Protein AF-A0A3D5QC71-F1 (afdb_monomer_lite)

pLDDT: mean 92.53, std 5.81, range [61.5, 97.75]

Radius of gyration: 16.37 Å; chains: 1; bounding box: 38×29×42 Å

InterPro domains:
  IPR005883 Type IV pilus inner membrane component PilM [PF11104] (16-121)

Sequence (122 aa):
FSLINAFEMGYGTDSDITSIINIGHSSMLILFVKNGLYEFSRETNFGVKDCIELIQQRLNVNEREATTLLRDEEAVEFNEELQGVFDEFGSQLAAEVKNTFDMFYTSSHQNVLKCYICGGGS

Foldseek 3Di:
DVVLVVCCVVPNFAQAWEWEWAAEQQKIKIWIDHRSDGDDIDIDRAHVVQLLVQQCVQVVDDSVVSVVCVPDPVSCVPPPSNVVSVVVSVVVVVVVVVVVQVVVCVVPVGHHPYYHYHYPRD

Secondary structure (DSSP, 8-state):
-HHHHHHHHHH---SSEEEEEEE-SS-EEEEEEETTEEEEEEEES-SHHHHHHHHHHHHT--HHHHHHHHT-HHHHHH-HHHHHHHHHHHHHHHHHHHHHHHHHHHHH---EEEEEEEETT-

Organism: Flexistipes sinusarabici (NCBI:txid2352)

Structure (mmCIF, N/CA/C/O backbone):
data_AF-A0A3D5QC71-F1
#
_entry.id   AF-A0A3D5QC71-F1
#
loop_
_atom_site.group_PDB
_atom_site.id
_atom_site.type_symbol
_atom_site.label_atom_id
_atom_site.label_alt_id
_atom_site.label_comp_id
_atom_site.label_asym_id
_atom_site.label_entity_id
_atom_site.label_seq_id
_atom_site.pdbx_PDB_ins_code
_atom_site.Cartn_x
_atom_site.Cartn_y
_atom_site.Cartn_z
_atom_site.occupancy
_atom_site.B_iso_or_equiv
_atom_site.auth_seq_id
_atom_site.auth_comp_id
_atom_site.auth_asym_id
_atom_site.auth_atom_id
_atom_site.pdbx_PDB_model_num
ATOM 1 N N . PHE A 1 1 ? 16.305 -10.031 -2.335 1.00 61.50 1 PHE A N 1
ATOM 2 C CA . PHE A 1 1 ? 16.177 -11.105 -3.343 1.00 61.50 1 PHE A CA 1
ATOM 3 C C . PHE A 1 1 ? 15.042 -12.083 -3.056 1.00 61.50 1 PHE A C 1
ATOM 5 O O . PHE A 1 1 ? 14.321 -12.380 -3.989 1.00 61.50 1 PHE A O 1
ATOM 12 N N . SER A 1 2 ? 14.791 -12.527 -1.815 1.00 81.75 2 SER A N 1
ATOM 13 C CA . SER A 1 2 ? 13.719 -13.509 -1.537 1.00 81.75 2 SER A CA 1
ATOM 14 C C . SER A 1 2 ? 12.329 -13.118 -2.068 1.00 81.75 2 SER A C 1
ATOM 16 O O . SER A 1 2 ? 11.641 -13.967 -2.620 1.00 81.75 2 SER A O 1
ATOM 18 N N . LEU A 1 3 ? 11.942 -11.837 -1.966 1.00 82.06 3 LEU A N 1
ATOM 19 C CA . LEU A 1 3 ? 10.668 -11.336 -2.505 1.00 82.06 3 LEU A CA 1
ATOM 20 C C . LEU A 1 3 ? 10.610 -11.378 -4.042 1.00 82.06 3 LEU A C 1
ATOM 22 O O . LEU A 1 3 ? 9.589 -11.758 -4.598 1.00 82.06 3 LEU A O 1
ATOM 26 N N . ILE A 1 4 ? 11.713 -11.037 -4.715 1.00 85.62 4 ILE A N 1
ATOM 27 C CA . ILE A 1 4 ? 11.822 -11.085 -6.183 1.00 85.62 4 ILE A CA 1
ATOM 28 C C . ILE A 1 4 ? 11.710 -12.530 -6.657 1.00 85.62 4 ILE A C 1
ATOM 30 O O . ILE A 1 4 ? 10.892 -12.823 -7.515 1.00 85.62 4 ILE A O 1
ATOM 34 N N . ASN A 1 5 ? 12.449 -13.447 -6.031 1.00 85.06 5 ASN A N 1
ATOM 35 C CA . ASN A 1 5 ? 12.415 -14.863 -6.391 1.00 85.06 5 ASN A CA 1
ATOM 36 C C . ASN A 1 5 ? 11.004 -15.450 -6.226 1.00 85.06 5 ASN A C 1
ATOM 38 O O . ASN A 1 5 ? 10.526 -16.176 -7.091 1.00 85.06 5 ASN A O 1
ATOM 42 N N . ALA A 1 6 ? 10.326 -15.133 -5.116 1.00 85.75 6 ALA A N 1
ATOM 43 C CA . ALA A 1 6 ? 8.952 -15.574 -4.888 1.00 85.75 6 ALA A CA 1
ATOM 44 C C . ALA A 1 6 ? 7.989 -14.997 -5.938 1.00 85.75 6 ALA A C 1
ATOM 46 O O . ALA A 1 6 ? 7.116 -15.710 -6.431 1.00 85.75 6 ALA A O 1
ATOM 47 N N . PHE A 1 7 ? 8.174 -13.727 -6.308 1.00 88.00 7 PHE A N 1
ATOM 48 C CA . PHE A 1 7 ? 7.401 -13.080 -7.361 1.00 88.00 7 PHE A CA 1
ATOM 49 C C . PHE A 1 7 ? 7.630 -13.739 -8.728 1.00 88.00 7 PHE A C 1
ATOM 51 O O . PHE A 1 7 ? 6.665 -14.111 -9.388 1.00 88.00 7 PHE A O 1
ATOM 58 N N . GLU A 1 8 ? 8.884 -13.965 -9.121 1.00 86.62 8 GLU A N 1
ATOM 59 C CA . GLU A 1 8 ? 9.240 -14.633 -10.377 1.00 86.62 8 GLU A CA 1
ATOM 60 C C . GLU A 1 8 ? 8.658 -16.042 -10.473 1.00 86.62 8 GLU A C 1
ATOM 62 O O . GLU A 1 8 ? 8.159 -16.436 -11.525 1.00 86.62 8 GLU A O 1
ATOM 67 N N . MET A 1 9 ? 8.679 -16.801 -9.375 1.00 86.88 9 MET A N 1
ATOM 68 C CA . MET A 1 9 ? 8.087 -18.138 -9.344 1.00 86.88 9 MET A CA 1
ATOM 69 C C . MET A 1 9 ? 6.567 -18.116 -9.552 1.00 86.88 9 MET A C 1
ATOM 71 O O . MET A 1 9 ? 6.030 -19.051 -10.141 1.00 86.88 9 MET A O 1
ATOM 75 N N . GLY A 1 10 ? 5.875 -17.086 -9.056 1.00 84.31 10 GLY A N 1
ATOM 76 C CA . GLY A 1 10 ? 4.417 -16.972 -9.150 1.00 84.31 10 GLY A CA 1
ATOM 77 C C . GLY A 1 10 ? 3.914 -16.327 -10.444 1.00 84.31 10 GLY A C 1
ATOM 78 O O . GLY A 1 10 ? 2.905 -16.765 -10.990 1.00 84.31 10 GLY A O 1
ATOM 79 N N . TYR A 1 11 ? 4.612 -15.300 -10.934 1.00 86.00 11 TYR A N 1
ATOM 80 C CA . TYR A 1 11 ? 4.144 -14.415 -12.011 1.00 86.00 11 TYR A CA 1
ATOM 81 C C . TYR A 1 11 ? 5.082 -14.362 -13.226 1.00 86.00 11 TYR A C 1
ATOM 83 O O . TYR A 1 11 ? 4.734 -13.758 -14.242 1.00 86.00 11 TYR A O 1
ATOM 91 N N . GLY A 1 12 ? 6.249 -15.008 -13.155 1.00 86.75 12 GLY A N 1
ATOM 92 C CA . GLY A 1 12 ? 7.285 -14.935 -14.182 1.00 86.75 12 GLY A CA 1
ATOM 93 C C . GLY A 1 12 ? 8.050 -13.609 -14.173 1.00 86.75 12 GLY A C 1
ATOM 94 O O . GLY A 1 12 ? 7.988 -12.825 -13.227 1.00 86.75 12 GLY A O 1
ATOM 95 N N . THR A 1 13 ? 8.800 -13.363 -15.246 1.00 86.94 13 THR A N 1
ATOM 96 C CA . THR A 1 13 ? 9.557 -12.121 -15.456 1.00 86.94 13 THR A CA 1
ATOM 97 C C . THR A 1 13 ? 8.872 -11.241 -16.490 1.00 86.94 13 THR A C 1
ATOM 99 O O . THR A 1 13 ? 8.399 -11.743 -17.510 1.00 86.94 13 THR A O 1
ATOM 102 N N . ASP A 1 14 ? 8.909 -9.929 -16.278 1.00 86.44 14 ASP A N 1
ATOM 103 C CA . ASP A 1 14 ? 8.448 -8.940 -17.251 1.00 86.44 14 ASP A CA 1
ATOM 104 C C . ASP A 1 14 ? 9.631 -8.163 -17.839 1.00 86.44 14 ASP A C 1
ATOM 106 O O . ASP A 1 14 ? 10.590 -7.862 -17.125 1.00 86.44 14 ASP A O 1
ATOM 110 N N . SER A 1 15 ? 9.565 -7.838 -19.130 1.00 90.06 15 SER A N 1
ATOM 111 C CA . SER A 1 15 ? 10.537 -6.955 -19.778 1.00 90.06 15 SER A CA 1
ATOM 112 C C . SER A 1 15 ? 10.366 -5.488 -19.400 1.00 90.06 15 SER A C 1
ATOM 114 O O . SER A 1 15 ? 11.327 -4.715 -19.490 1.00 90.06 15 SER A O 1
ATOM 116 N N . ASP A 1 16 ? 9.166 -5.117 -18.961 1.00 93.06 16 ASP A N 1
ATOM 117 C CA . ASP A 1 16 ? 8.832 -3.781 -18.487 1.00 93.06 16 ASP A CA 1
ATOM 118 C C . ASP A 1 16 ? 9.046 -3.636 -16.973 1.00 93.06 16 ASP A C 1
ATOM 120 O O . ASP A 1 16 ? 9.193 -4.617 -16.240 1.00 93.06 16 ASP A O 1
ATOM 124 N N . ILE A 1 17 ? 9.069 -2.389 -16.485 1.00 95.44 17 ILE A N 1
ATOM 125 C CA . ILE A 1 17 ? 9.190 -2.123 -15.047 1.00 95.44 17 ILE A CA 1
ATOM 126 C C . ILE A 1 17 ? 7.917 -2.568 -14.330 1.00 95.44 17 ILE A C 1
ATOM 128 O O . ILE A 1 17 ? 6.825 -2.040 -14.570 1.00 95.44 17 ILE A O 1
ATOM 132 N N . THR A 1 18 ? 8.095 -3.491 -13.390 1.00 95.50 18 THR A N 1
ATOM 133 C CA . THR A 1 18 ? 7.065 -3.944 -12.459 1.00 95.50 18 THR A CA 1
ATOM 134 C C . THR A 1 18 ? 7.396 -3.464 -11.053 1.00 95.50 18 THR A C 1
ATOM 136 O O . THR A 1 18 ? 8.525 -3.619 -10.589 1.00 95.50 18 THR A O 1
ATOM 139 N N . SER A 1 19 ? 6.410 -2.898 -10.361 1.00 96.56 19 SER A N 1
ATOM 140 C CA . SER A 1 19 ? 6.517 -2.555 -8.947 1.00 96.56 19 SER A CA 1
ATOM 141 C C . SER A 1 19 ? 5.860 -3.616 -8.063 1.00 96.56 19 SER A C 1
ATOM 143 O O . SER A 1 19 ? 4.787 -4.125 -8.386 1.00 96.56 19 SER A O 1
ATOM 145 N N . ILE A 1 20 ? 6.496 -3.938 -6.940 1.00 96.06 20 ILE A N 1
ATOM 146 C CA . ILE A 1 20 ? 5.962 -4.804 -5.888 1.00 96.06 20 ILE A CA 1
ATOM 147 C C . ILE A 1 20 ? 5.908 -3.972 -4.607 1.00 96.06 20 ILE A C 1
ATOM 149 O O . ILE A 1 20 ? 6.940 -3.495 -4.137 1.00 96.06 20 ILE A O 1
ATOM 153 N N . ILE A 1 21 ? 4.715 -3.800 -4.053 1.00 96.50 21 ILE A N 1
ATOM 154 C CA . ILE A 1 21 ? 4.438 -3.009 -2.856 1.00 96.50 21 ILE A CA 1
ATOM 155 C C . ILE A 1 21 ? 4.073 -3.976 -1.734 1.00 96.50 21 ILE A C 1
ATOM 157 O O . ILE A 1 21 ? 2.989 -4.551 -1.729 1.00 96.50 21 ILE A O 1
ATOM 161 N N . ASN A 1 22 ? 4.986 -4.170 -0.788 1.00 96.06 22 ASN A N 1
ATOM 162 C CA . ASN A 1 22 ? 4.743 -4.965 0.407 1.00 96.06 22 ASN A CA 1
ATOM 163 C C . ASN A 1 22 ? 4.335 -4.045 1.559 1.00 96.06 22 ASN A C 1
ATOM 165 O O . ASN A 1 22 ? 5.177 -3.311 2.077 1.00 96.06 22 ASN A O 1
ATOM 169 N N . ILE A 1 23 ? 3.067 -4.106 1.959 1.00 96.25 23 ILE A N 1
ATOM 170 C CA . ILE A 1 23 ? 2.508 -3.349 3.078 1.00 96.25 23 ILE A CA 1
ATOM 171 C C . ILE A 1 23 ? 2.596 -4.219 4.336 1.00 96.25 23 ILE A C 1
ATOM 173 O O . ILE A 1 23 ? 1.773 -5.109 4.586 1.00 96.25 23 ILE A O 1
ATOM 177 N N . GLY A 1 24 ? 3.641 -3.979 5.123 1.00 95.44 24 GLY A N 1
ATOM 178 C CA . GLY A 1 24 ? 3.861 -4.627 6.406 1.00 95.44 24 GLY A CA 1
ATOM 179 C C . GLY A 1 24 ? 3.108 -3.946 7.548 1.00 95.44 24 GLY A C 1
ATOM 180 O O . GLY A 1 24 ? 2.335 -3.006 7.366 1.00 95.44 24 GLY A O 1
ATOM 181 N N . HIS A 1 25 ? 3.353 -4.426 8.769 1.00 95.12 25 HIS A N 1
ATOM 182 C CA . HIS A 1 25 ? 2.749 -3.831 9.957 1.00 95.12 25 HIS A CA 1
ATOM 183 C C . HIS A 1 25 ? 3.283 -2.415 10.220 1.00 95.12 25 HIS A C 1
ATOM 185 O O . HIS A 1 25 ? 2.497 -1.487 10.304 1.00 95.12 25 HIS A O 1
ATOM 191 N N . SER A 1 26 ? 4.601 -2.230 10.316 1.00 95.88 26 SER A N 1
ATOM 192 C CA . SER A 1 26 ? 5.218 -0.935 10.660 1.00 95.88 26 SER A CA 1
ATOM 193 C C . SER A 1 26 ? 5.990 -0.276 9.518 1.00 95.88 26 SER A C 1
ATOM 195 O O . SER A 1 26 ? 6.479 0.840 9.674 1.00 95.88 26 SER A O 1
ATOM 197 N N . SER A 1 27 ? 6.180 -0.987 8.411 1.00 95.88 27 SER A N 1
ATOM 198 C CA . SER A 1 27 ? 6.871 -0.461 7.244 1.00 95.88 27 SER A CA 1
ATOM 199 C C . SER A 1 27 ? 6.257 -0.983 5.958 1.00 95.88 27 SER A C 1
ATOM 201 O O . SER A 1 27 ? 5.647 -2.057 5.923 1.00 95.88 27 SER A O 1
ATOM 203 N N . MET A 1 28 ? 6.450 -0.211 4.897 1.00 96.38 28 MET A N 1
ATOM 204 C CA . MET A 1 28 ? 6.093 -0.571 3.539 1.00 96.38 28 MET A CA 1
ATOM 205 C C . MET A 1 28 ? 7.366 -0.579 2.701 1.00 96.38 28 MET A C 1
ATOM 207 O O . MET A 1 28 ? 8.165 0.356 2.742 1.00 96.38 28 MET A O 1
ATOM 211 N N . LEU A 1 29 ? 7.545 -1.646 1.928 1.00 96.94 29 LEU A N 1
ATOM 212 C CA . LEU A 1 29 ? 8.635 -1.783 0.973 1.00 96.94 29 LEU A CA 1
ATOM 213 C C . LEU A 1 29 ? 8.071 -1.695 -0.440 1.00 96.94 29 LEU A C 1
ATOM 215 O O . LEU A 1 29 ? 7.298 -2.555 -0.854 1.00 96.94 29 LEU A O 1
ATOM 219 N N . ILE A 1 30 ? 8.512 -0.695 -1.194 1.00 97.06 30 ILE A N 1
ATOM 220 C CA . 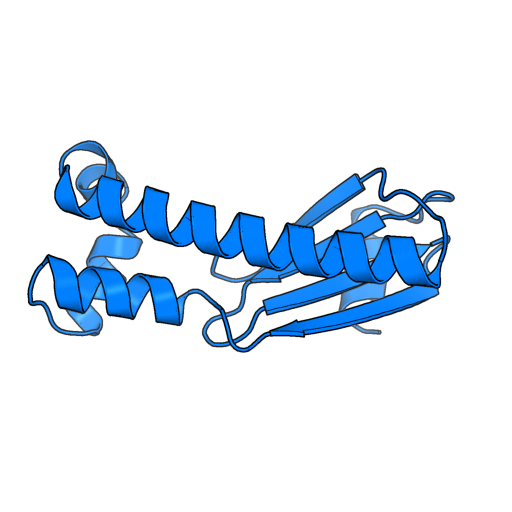ILE A 1 30 ? 8.208 -0.558 -2.616 1.00 97.06 30 ILE A CA 1
ATOM 221 C C . ILE A 1 30 ? 9.457 -0.958 -3.389 1.00 97.06 30 ILE A C 1
ATOM 223 O O . ILE A 1 30 ? 10.517 -0.350 -3.242 1.00 97.06 30 ILE A O 1
ATOM 227 N N . LEU A 1 31 ? 9.326 -1.989 -4.210 1.00 96.69 31 LEU A N 1
ATOM 228 C CA . LEU A 1 31 ? 10.390 -2.577 -5.008 1.00 96.69 31 LEU A CA 1
ATOM 229 C C . LEU A 1 31 ? 10.080 -2.392 -6.489 1.00 96.69 31 LEU A C 1
ATOM 231 O O . LEU A 1 31 ? 8.928 -2.507 -6.891 1.00 96.69 31 LEU A O 1
ATOM 235 N N . PHE A 1 32 ? 11.101 -2.147 -7.296 1.00 96.62 32 PHE A N 1
ATOM 236 C CA . PHE A 1 32 ? 11.005 -2.034 -8.745 1.00 96.62 32 PHE A CA 1
ATOM 237 C C . PHE A 1 32 ? 11.918 -3.086 -9.357 1.00 96.62 32 PHE A C 1
ATOM 239 O O . PHE A 1 32 ? 13.090 -3.200 -8.982 1.00 96.62 32 PHE A O 1
ATOM 246 N N . VAL A 1 33 ? 11.362 -3.868 -10.275 1.00 95.38 33 VAL A N 1
ATOM 247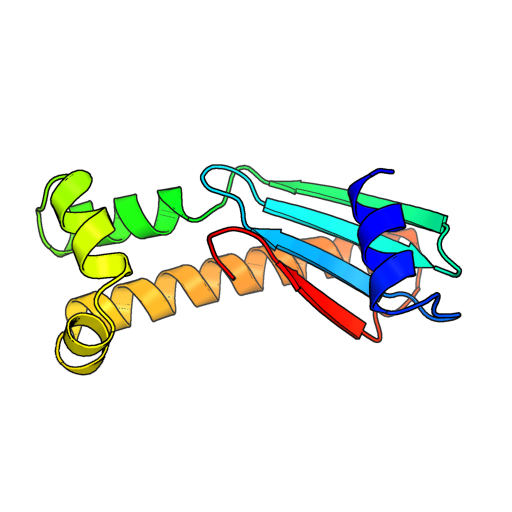 C CA . VAL A 1 33 ? 12.047 -4.974 -10.936 1.00 95.38 33 VAL A CA 1
ATOM 248 C C . VAL A 1 33 ? 11.847 -4.924 -12.444 1.00 95.38 33 VAL A C 1
ATOM 250 O O . VAL A 1 33 ? 10.782 -4.537 -12.930 1.00 95.38 33 VAL A O 1
ATOM 253 N N . LYS A 1 34 ? 12.878 -5.347 -13.176 1.00 94.44 34 LYS A N 1
ATOM 254 C CA . LYS A 1 34 ? 12.883 -5.469 -14.635 1.00 94.44 34 LYS A CA 1
ATOM 255 C C . LYS A 1 34 ? 13.631 -6.724 -15.045 1.00 94.44 34 LYS A C 1
ATOM 257 O O . LYS A 1 34 ? 14.757 -6.930 -14.611 1.00 94.44 34 LYS A O 1
ATOM 262 N N . ASN A 1 35 ? 13.046 -7.561 -15.897 1.00 91.94 35 ASN A N 1
ATOM 263 C CA . ASN A 1 35 ? 13.634 -8.842 -16.310 1.00 91.94 35 ASN A CA 1
ATOM 264 C C . ASN A 1 35 ? 14.072 -9.719 -15.118 1.00 91.94 35 ASN A C 1
ATOM 266 O O . ASN A 1 35 ? 15.103 -10.384 -15.188 1.00 91.94 35 ASN A O 1
ATOM 270 N N . GLY A 1 36 ? 13.338 -9.665 -14.001 1.00 88.56 36 GLY A N 1
ATOM 271 C CA . GLY A 1 36 ? 13.709 -10.366 -12.764 1.00 88.56 36 GLY A CA 1
ATOM 272 C C . GLY A 1 36 ? 14.864 -9.735 -11.969 1.00 88.56 36 GLY A C 1
ATOM 273 O O . GLY A 1 36 ? 15.256 -10.190 -10.898 1.00 88.56 36 GLY A O 1
ATOM 274 N N . LEU A 1 37 ? 15.426 -8.634 -12.457 1.00 91.06 37 LEU A N 1
ATOM 275 C CA . LEU A 1 37 ? 16.509 -7.930 -11.791 1.00 91.06 37 LEU A CA 1
ATOM 276 C C . LEU A 1 37 ? 15.967 -6.783 -10.947 1.00 91.06 37 LEU A C 1
ATOM 278 O O . LEU A 1 37 ? 15.004 -6.109 -11.307 1.00 91.06 37 LEU 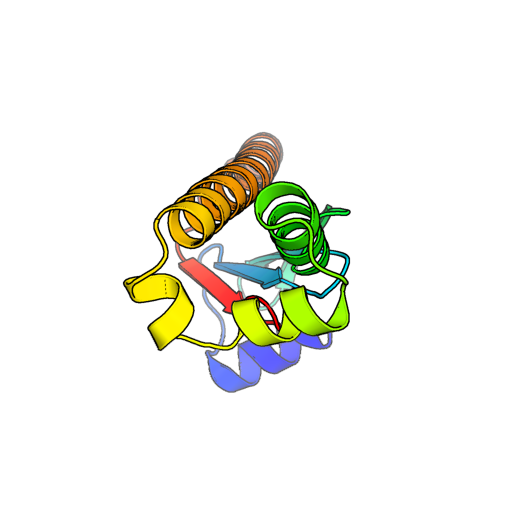A O 1
ATOM 282 N N . TYR A 1 38 ? 16.614 -6.576 -9.806 1.00 94.19 38 TYR A N 1
ATOM 283 C CA . TYR A 1 38 ? 16.394 -5.417 -8.954 1.00 94.19 38 TYR A CA 1
ATOM 284 C C . TYR A 1 38 ? 16.820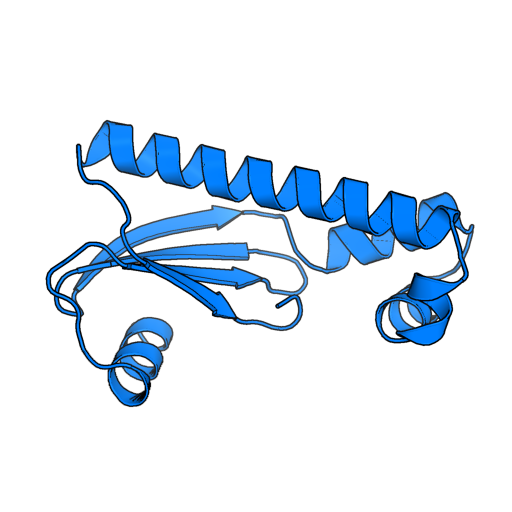 -4.134 -9.676 1.00 94.19 38 TYR A C 1
ATOM 286 O O . TYR A 1 38 ? 17.959 -4.047 -10.131 1.00 94.19 38 TYR A O 1
ATOM 294 N N . GLU A 1 39 ? 15.944 -3.132 -9.693 1.00 94.69 39 GLU A N 1
ATOM 295 C CA . GLU A 1 39 ? 16.246 -1.794 -10.218 1.00 94.69 39 GLU A CA 1
ATOM 296 C C . GLU A 1 39 ? 16.344 -0.763 -9.086 1.00 94.69 39 GLU A C 1
ATOM 298 O O . GLU A 1 39 ? 17.310 -0.007 -8.985 1.00 94.69 39 GLU A O 1
ATOM 303 N N . PHE A 1 40 ? 15.347 -0.735 -8.199 1.00 95.00 40 PHE A N 1
ATOM 304 C CA . PHE A 1 40 ? 15.242 0.259 -7.134 1.00 95.00 40 PHE A CA 1
ATOM 305 C C . PHE A 1 40 ? 14.351 -0.253 -6.000 1.00 95.00 40 PHE A C 1
ATOM 307 O O . PHE A 1 40 ? 13.458 -1.073 -6.215 1.00 95.00 40 PHE A O 1
ATOM 314 N N . SER A 1 41 ? 14.558 0.250 -4.785 1.00 95.56 41 SER A N 1
ATOM 315 C CA . SER A 1 41 ? 13.606 0.081 -3.692 1.00 95.56 41 SER A CA 1
ATOM 316 C C . SER A 1 41 ? 13.611 1.266 -2.753 1.00 95.56 41 SER A C 1
ATOM 318 O O . SER A 1 41 ? 14.642 1.915 -2.566 1.00 95.56 41 SER A O 1
ATOM 320 N N . ARG A 1 42 ? 12.475 1.471 -2.098 1.00 96.44 42 ARG A N 1
ATOM 321 C CA . ARG A 1 42 ? 12.335 2.392 -0.980 1.00 96.44 42 ARG A CA 1
ATOM 322 C C . ARG A 1 42 ? 11.544 1.714 0.126 1.00 96.44 42 ARG A C 1
ATOM 324 O O . ARG A 1 42 ? 10.502 1.118 -0.131 1.00 96.44 42 ARG A O 1
ATOM 331 N N . GLU A 1 43 ? 12.056 1.823 1.342 1.00 96.62 43 GLU A N 1
ATOM 332 C CA . GLU A 1 43 ? 11.335 1.451 2.553 1.00 96.62 43 GLU A CA 1
ATOM 333 C C . GLU A 1 43 ? 10.839 2.717 3.252 1.00 96.62 43 GLU A C 1
ATOM 335 O O . GLU A 1 43 ? 11.538 3.735 3.290 1.00 96.62 43 GLU A O 1
ATOM 340 N N . THR A 1 44 ? 9.619 2.657 3.771 1.00 95.25 44 THR A N 1
ATOM 341 C CA . THR A 1 44 ? 8.940 3.775 4.425 1.00 95.25 44 THR A CA 1
ATOM 342 C C . THR A 1 44 ? 8.440 3.325 5.790 1.00 95.25 44 THR A C 1
ATOM 344 O O . THR A 1 44 ? 7.968 2.199 5.937 1.00 95.25 44 THR A O 1
ATOM 347 N N . ASN A 1 45 ? 8.499 4.207 6.790 1.00 95.56 45 ASN A N 1
ATOM 348 C CA . ASN A 1 45 ? 7.936 3.959 8.124 1.00 95.56 45 ASN A CA 1
ATOM 349 C C . ASN A 1 45 ? 6.422 4.223 8.116 1.00 95.56 45 ASN A C 1
ATOM 351 O O . ASN A 1 45 ? 5.944 5.092 8.834 1.00 95.56 45 ASN A O 1
ATOM 355 N N . PHE A 1 46 ? 5.716 3.544 7.219 1.00 95.19 46 PHE A N 1
ATOM 356 C CA . PHE A 1 46 ? 4.273 3.631 7.039 1.00 95.19 46 PHE A CA 1
ATOM 357 C C . PHE A 1 46 ? 3.753 2.224 6.753 1.00 95.19 46 PHE A C 1
ATOM 359 O O . PHE A 1 46 ? 4.325 1.528 5.913 1.00 95.19 46 PHE A O 1
ATOM 366 N N . GLY A 1 47 ? 2.709 1.788 7.445 1.00 95.62 47 GLY A N 1
ATOM 367 C CA . GLY A 1 47 ? 2.137 0.453 7.317 1.00 95.62 47 GLY A CA 1
ATOM 368 C C . GLY A 1 47 ? 0.792 0.323 8.027 1.00 95.62 47 GLY A C 1
ATOM 369 O O . GLY A 1 47 ? 0.153 1.302 8.393 1.00 95.62 47 GLY A O 1
ATOM 370 N N . VAL A 1 48 ? 0.346 -0.914 8.243 1.00 96.00 48 VAL A N 1
ATOM 371 C CA . VAL A 1 48 ? -0.960 -1.202 8.875 1.00 96.00 48 VAL A CA 1
ATOM 372 C C . VAL A 1 48 ? -1.094 -0.588 10.273 1.00 96.00 48 VAL A C 1
ATOM 374 O O . VAL A 1 48 ? -2.195 -0.253 10.705 1.00 96.00 48 VAL A O 1
ATOM 377 N N . LYS A 1 49 ? 0.022 -0.426 10.985 1.00 96.69 49 LYS A N 1
ATOM 378 C CA . LYS A 1 49 ? 0.074 0.210 12.298 1.00 96.69 49 LYS A CA 1
ATOM 379 C C . LYS A 1 49 ? -0.508 1.628 12.261 1.00 96.69 49 LYS A C 1
ATOM 381 O O . LYS A 1 49 ? -1.254 1.971 13.168 1.00 96.69 49 LYS A O 1
ATOM 386 N N . ASP A 1 50 ? -0.231 2.408 11.219 1.00 97.25 50 ASP A N 1
ATOM 387 C CA . ASP A 1 50 ? -0.751 3.771 11.081 1.00 97.25 50 ASP A CA 1
ATOM 388 C C . ASP A 1 50 ? -2.286 3.776 10.969 1.00 97.25 50 ASP A C 1
ATOM 390 O O . ASP A 1 50 ? -2.955 4.594 11.595 1.00 97.25 50 ASP A O 1
ATOM 394 N N . CYS A 1 51 ? -2.868 2.795 10.268 1.00 96.44 51 CYS A N 1
ATOM 395 C CA . CYS A 1 51 ? -4.322 2.611 10.227 1.00 96.44 51 CYS A CA 1
ATOM 396 C C . CYS A 1 51 ? -4.889 2.260 11.613 1.00 96.44 51 CYS A C 1
ATOM 398 O O . CYS A 1 51 ? -5.868 2.857 12.056 1.00 96.44 51 CYS A O 1
ATOM 400 N N . ILE A 1 52 ? -4.246 1.338 12.341 1.00 96.94 52 ILE A N 1
ATOM 401 C CA . ILE A 1 52 ? -4.653 0.972 13.710 1.00 96.94 52 ILE A CA 1
ATOM 402 C C . ILE A 1 52 ? -4.631 2.207 14.621 1.00 96.94 52 ILE A C 1
ATOM 404 O O . ILE A 1 52 ? -5.593 2.438 15.353 1.00 96.94 52 ILE A O 1
ATOM 408 N N . GLU A 1 53 ? -3.582 3.028 14.550 1.00 97.62 53 GLU A N 1
ATOM 409 C CA . GLU A 1 53 ? -3.471 4.259 15.337 1.00 97.62 53 GLU A CA 1
ATOM 410 C C . GLU A 1 53 ? -4.577 5.272 14.989 1.00 97.62 53 GLU A C 1
ATOM 412 O O . GLU A 1 53 ? -5.158 5.865 15.901 1.00 97.62 53 GLU A O 1
ATOM 417 N N . LEU A 1 54 ? -4.938 5.423 13.708 1.00 97.44 54 LEU A N 1
ATOM 418 C CA . LEU A 1 54 ? -6.068 6.263 13.286 1.00 97.44 54 LEU A CA 1
ATOM 419 C C . LEU A 1 54 ? -7.406 5.761 13.855 1.00 97.44 54 LEU A C 1
ATOM 421 O O . LEU A 1 54 ? -8.188 6.559 14.375 1.00 97.44 54 LEU A O 1
ATOM 425 N N . ILE A 1 55 ? -7.655 4.447 13.826 1.00 96.81 55 ILE A N 1
ATOM 426 C CA . ILE A 1 55 ? -8.859 3.829 14.411 1.00 96.81 55 ILE A CA 1
ATOM 427 C C . ILE A 1 55 ? -8.907 4.086 15.923 1.00 96.81 55 ILE A C 1
ATOM 429 O O . ILE A 1 55 ? -9.941 4.507 16.446 1.00 96.81 55 ILE A O 1
ATOM 433 N N . GLN A 1 56 ? -7.789 3.883 16.631 1.00 97.50 56 GLN A N 1
ATOM 434 C CA . GLN A 1 56 ? -7.696 4.146 18.070 1.00 97.50 56 GLN A CA 1
ATOM 435 C C . GLN A 1 56 ? -8.025 5.600 18.408 1.00 97.50 56 GLN A C 1
ATOM 437 O O . GLN A 1 56 ? -8.758 5.851 19.362 1.00 97.50 56 GLN A O 1
ATOM 442 N N . GLN A 1 57 ? -7.499 6.548 17.631 1.00 96.44 57 GLN A N 1
ATOM 443 C CA . GLN A 1 57 ? -7.740 7.974 17.842 1.00 96.44 57 GLN A CA 1
ATOM 444 C C . GLN A 1 57 ? -9.188 8.362 17.545 1.00 96.44 57 GLN A C 1
ATOM 446 O O . GLN A 1 57 ? -9.792 9.092 18.328 1.00 96.44 57 GLN A O 1
ATOM 451 N N . ARG A 1 58 ? -9.746 7.874 16.431 1.00 95.56 58 ARG A N 1
ATOM 452 C CA . ARG A 1 58 ? -11.083 8.261 15.970 1.00 95.56 58 ARG A CA 1
ATOM 453 C C . ARG A 1 58 ? -12.184 7.688 16.859 1.00 95.56 58 ARG A C 1
ATOM 455 O O . ARG A 1 58 ? -13.070 8.427 17.268 1.00 95.56 58 ARG A O 1
ATOM 462 N N . LEU A 1 59 ? -12.081 6.405 17.203 1.00 94.00 59 LEU A N 1
ATOM 463 C CA . LEU A 1 59 ? -13.108 5.675 17.954 1.00 94.00 59 LEU A CA 1
ATOM 464 C C . LEU A 1 59 ? -12.809 5.592 19.459 1.00 94.00 59 LEU A C 1
ATOM 466 O O . LEU A 1 59 ? -13.601 5.032 20.215 1.00 94.00 59 LEU A O 1
ATOM 470 N N . ASN A 1 60 ? -11.679 6.154 19.907 1.00 96.44 60 ASN A N 1
ATOM 471 C CA . ASN A 1 60 ? -11.221 6.139 21.299 1.00 96.44 60 ASN A CA 1
ATOM 472 C C . ASN A 1 60 ? -11.171 4.718 21.899 1.00 96.44 60 ASN A C 1
ATOM 474 O O . ASN A 1 60 ? -11.673 4.456 22.995 1.00 96.44 60 ASN A O 1
ATOM 478 N N . VAL A 1 61 ? -10.562 3.796 21.151 1.00 96.69 61 VAL A N 1
ATOM 479 C CA . VAL A 1 61 ? -10.431 2.373 21.497 1.00 96.69 61 VAL A CA 1
ATOM 480 C C . VAL A 1 61 ? -8.975 1.982 21.747 1.00 96.69 61 VAL A C 1
ATOM 482 O O . VAL A 1 61 ? -8.034 2.683 21.361 1.00 96.69 61 VAL A O 1
ATOM 485 N N . ASN A 1 62 ? -8.759 0.838 22.395 1.00 97.75 62 ASN A N 1
ATOM 486 C CA . ASN A 1 62 ? -7.408 0.287 22.533 1.00 97.75 62 ASN A CA 1
ATOM 487 C C . ASN A 1 62 ? -6.942 -0.434 21.252 1.00 97.75 62 ASN A C 1
ATOM 489 O O . ASN A 1 62 ? -7.730 -0.728 20.358 1.00 97.75 62 ASN A O 1
ATOM 493 N N . GLU A 1 63 ? -5.648 -0.752 21.169 1.00 95.06 63 GLU A N 1
ATOM 494 C CA . GLU A 1 63 ? -5.026 -1.384 19.991 1.00 95.06 63 GLU A CA 1
ATOM 495 C C . GLU A 1 63 ? -5.694 -2.712 19.607 1.00 95.06 63 GLU A C 1
ATOM 497 O O . GLU A 1 63 ? -5.884 -3.011 18.428 1.00 95.06 63 GLU A O 1
ATOM 502 N N . ARG A 1 64 ? -6.089 -3.515 20.603 1.00 96.19 64 ARG A N 1
ATOM 503 C CA . ARG A 1 64 ? -6.731 -4.814 20.371 1.00 96.19 64 ARG A CA 1
ATOM 504 C C . ARG A 1 64 ? -8.112 -4.640 19.745 1.00 96.19 64 ARG A C 1
ATOM 506 O O . ARG A 1 64 ? -8.455 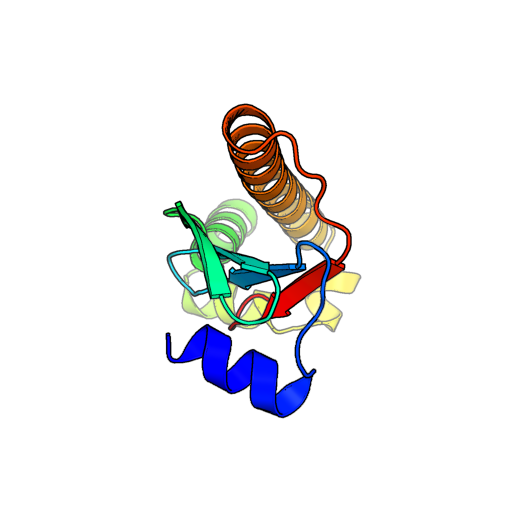-5.366 18.815 1.00 96.19 64 ARG A O 1
ATOM 513 N N . GLU A 1 65 ? -8.892 -3.696 20.256 1.00 95.38 65 GLU A N 1
ATOM 514 C CA . GLU A 1 65 ? -10.192 -3.323 19.693 1.00 95.38 65 GLU A CA 1
ATOM 515 C C . GLU A 1 65 ? -10.031 -2.751 18.285 1.00 95.38 65 GLU A C 1
ATOM 517 O O . GLU A 1 65 ? -10.693 -3.231 17.371 1.00 95.38 65 GLU A O 1
ATOM 522 N N . ALA A 1 66 ? -9.088 -1.829 18.077 1.00 95.94 66 ALA A N 1
ATOM 523 C CA . ALA A 1 66 ? -8.804 -1.263 16.761 1.00 95.94 66 ALA A CA 1
ATOM 524 C C . ALA A 1 66 ? -8.394 -2.330 15.734 1.00 95.94 66 ALA A C 1
ATOM 526 O O . ALA A 1 66 ? -8.905 -2.351 14.620 1.00 95.94 66 ALA A O 1
ATOM 527 N N . THR A 1 67 ? -7.536 -3.275 16.125 1.00 93.19 67 THR A N 1
ATOM 528 C CA . THR A 1 67 ? -7.135 -4.404 15.268 1.00 93.19 67 THR A CA 1
ATOM 529 C C . THR A 1 67 ? -8.306 -5.338 14.960 1.00 93.19 67 THR A C 1
ATOM 531 O O . THR A 1 67 ? -8.345 -5.948 13.894 1.00 93.19 67 THR A O 1
ATOM 534 N N . THR A 1 68 ? -9.252 -5.478 15.893 1.00 93.81 68 THR A N 1
ATOM 535 C CA . THR A 1 68 ? -10.467 -6.277 15.681 1.00 93.81 68 THR A CA 1
ATOM 536 C C . THR A 1 68 ? -11.385 -5.584 14.677 1.00 93.81 68 THR A C 1
ATOM 538 O O . THR A 1 68 ? -11.797 -6.219 13.716 1.00 93.81 68 THR A O 1
ATOM 541 N N . LEU A 1 69 ? -11.617 -4.279 14.848 1.00 93.56 69 LEU A N 1
ATOM 542 C CA . LEU A 1 69 ? -12.422 -3.453 13.942 1.00 93.56 69 LEU A CA 1
ATOM 543 C C . LEU A 1 69 ? -11.839 -3.398 12.527 1.00 93.56 69 LEU A C 1
ATOM 545 O O . LEU A 1 69 ? -12.577 -3.508 11.559 1.00 93.56 69 LEU A O 1
ATOM 549 N N . LEU A 1 70 ? -10.513 -3.297 12.401 1.00 91.00 70 LEU A N 1
ATOM 550 C CA . LEU A 1 70 ? -9.814 -3.307 11.112 1.00 91.00 70 LEU A CA 1
ATOM 551 C C . LEU A 1 70 ? -10.106 -4.572 10.281 1.00 91.00 70 LEU A C 1
ATOM 553 O O . LEU A 1 70 ? -10.027 -4.532 9.059 1.00 91.00 70 LEU A O 1
ATOM 557 N N . ARG A 1 71 ? -10.392 -5.701 10.940 1.00 89.38 71 ARG A N 1
ATOM 558 C CA . ARG A 1 71 ? -10.642 -7.007 10.303 1.00 89.38 71 ARG A CA 1
ATOM 559 C C . ARG A 1 71 ? -12.126 -7.328 10.135 1.00 89.38 71 ARG A C 1
ATOM 561 O O . ARG A 1 71 ? -12.449 -8.389 9.609 1.00 89.38 71 ARG A O 1
ATOM 568 N N . ASP A 1 72 ? -13.000 -6.471 10.643 1.00 89.50 72 ASP A N 1
ATOM 569 C CA . ASP A 1 72 ? -14.441 -6.675 10.640 1.00 89.50 72 ASP A CA 1
ATOM 570 C C . ASP A 1 72 ? -15.052 -5.945 9.439 1.00 89.50 72 ASP A C 1
ATOM 572 O O . ASP A 1 72 ? -15.319 -4.747 9.495 1.00 89.50 72 ASP A O 1
ATOM 576 N N . GLU A 1 73 ? -15.230 -6.672 8.333 1.00 80.56 73 GLU A N 1
ATOM 577 C CA . GLU A 1 73 ? -15.729 -6.123 7.064 1.00 80.56 73 GLU A CA 1
ATOM 578 C C . GLU A 1 73 ? -17.113 -5.466 7.209 1.00 80.56 73 GLU A C 1
ATOM 580 O O . GLU A 1 73 ? -17.351 -4.407 6.627 1.00 80.56 73 GLU A O 1
ATOM 585 N N . GLU A 1 74 ? -18.001 -6.033 8.035 1.00 83.88 74 GLU A N 1
ATOM 586 C CA . GLU A 1 74 ? -19.325 -5.452 8.288 1.00 83.88 74 GLU A CA 1
ATOM 587 C C . GLU A 1 74 ? -19.202 -4.139 9.071 1.00 83.88 74 GLU A C 1
ATOM 589 O O . GLU A 1 74 ? -19.873 -3.154 8.754 1.00 83.88 74 GLU A O 1
ATOM 594 N N . ALA A 1 75 ? -18.309 -4.076 10.065 1.00 78.00 75 ALA A N 1
ATOM 595 C CA . ALA A 1 75 ? -18.081 -2.840 10.809 1.00 78.00 75 ALA A CA 1
ATOM 596 C C . ALA A 1 75 ? -17.593 -1.700 9.901 1.00 78.00 75 ALA A C 1
ATOM 598 O O . ALA A 1 75 ? -17.998 -0.556 10.109 1.00 78.00 75 ALA A O 1
ATOM 599 N N . VAL A 1 76 ? -16.765 -1.990 8.889 1.00 77.25 76 VAL A N 1
ATOM 600 C CA . VAL A 1 76 ? -16.313 -0.984 7.909 1.00 77.25 76 VAL A CA 1
ATOM 601 C C . VAL A 1 76 ? -17.467 -0.478 7.046 1.00 77.25 76 VAL A C 1
ATOM 603 O O . VAL A 1 76 ? -17.553 0.717 6.769 1.00 77.25 76 VAL A O 1
ATOM 606 N N . GLU A 1 77 ? -18.379 -1.352 6.628 1.00 79.81 77 GLU A N 1
ATOM 607 C CA . GLU A 1 77 ? -19.483 -0.965 5.744 1.00 79.81 77 GLU A CA 1
ATOM 608 C C . GLU A 1 77 ? -20.508 -0.054 6.442 1.00 79.81 77 GLU A C 1
ATOM 610 O O . GLU A 1 77 ? -21.048 0.860 5.817 1.00 79.81 77 GLU A O 1
ATOM 615 N N . PHE A 1 78 ? -20.742 -0.250 7.742 1.00 83.81 78 PHE A N 1
ATOM 616 C CA . PHE A 1 78 ? -21.805 0.452 8.472 1.00 83.81 78 PHE A CA 1
ATOM 617 C C . PHE A 1 78 ? -21.328 1.566 9.416 1.00 83.81 78 PHE A C 1
ATOM 619 O O . PHE A 1 78 ? -22.166 2.260 9.998 1.00 83.81 78 PHE A O 1
ATOM 626 N N . ASN A 1 79 ? -20.018 1.768 9.585 1.00 89.44 79 ASN A N 1
ATOM 627 C CA . ASN A 1 79 ? -19.467 2.812 10.451 1.00 89.44 79 ASN A CA 1
ATOM 628 C C . ASN A 1 79 ? -18.790 3.926 9.634 1.00 89.44 79 ASN A C 1
ATOM 630 O O . ASN A 1 79 ? -17.660 3.773 9.174 1.00 89.44 79 ASN A O 1
ATOM 634 N N . GLU A 1 80 ? -19.459 5.078 9.516 1.00 90.94 80 GLU A N 1
ATOM 635 C CA . GLU A 1 80 ? -18.955 6.250 8.780 1.00 90.94 80 GLU A CA 1
ATOM 636 C C . GLU A 1 80 ? -17.596 6.756 9.297 1.00 90.94 80 GLU A C 1
ATOM 638 O O . GLU A 1 80 ? -16.755 7.197 8.512 1.00 90.94 80 GLU A O 1
ATOM 643 N N . GLU A 1 81 ? -17.339 6.680 10.608 1.00 91.00 81 GLU A N 1
ATOM 644 C CA . GLU A 1 81 ? -16.047 7.097 11.164 1.00 91.00 81 GLU A CA 1
ATOM 645 C C . GLU A 1 81 ? -14.922 6.165 10.719 1.00 91.00 81 GLU A C 1
ATOM 647 O O . GLU A 1 81 ? -13.819 6.622 10.414 1.00 91.00 81 GLU A O 1
ATOM 652 N N . LEU A 1 82 ? -15.213 4.865 10.656 1.00 92.69 82 LEU A N 1
ATOM 653 C CA . LEU A 1 82 ? -14.262 3.855 10.222 1.00 92.69 82 L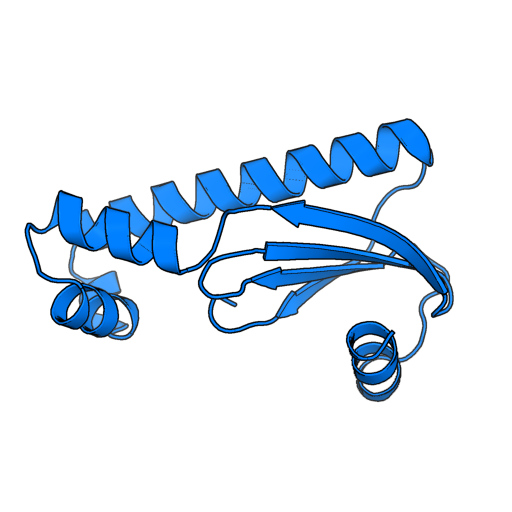EU A CA 1
ATOM 654 C C . LEU A 1 82 ? -13.981 3.983 8.718 1.00 92.69 82 LEU A C 1
ATOM 656 O O . LEU A 1 82 ? -12.819 3.964 8.323 1.00 92.69 82 LEU A O 1
ATOM 660 N N . GLN A 1 83 ? -15.005 4.234 7.895 1.00 92.19 83 GLN A N 1
ATOM 661 C CA . GLN A 1 83 ? -14.832 4.558 6.470 1.00 92.19 83 GLN A CA 1
ATOM 662 C C . GLN A 1 83 ? -13.923 5.770 6.267 1.00 92.19 83 GLN A C 1
ATOM 664 O O . GLN A 1 83 ? -12.970 5.702 5.493 1.00 92.19 83 GLN A O 1
ATOM 669 N N . GLY A 1 84 ? -14.152 6.846 7.025 1.00 93.81 84 GLY A N 1
ATOM 670 C CA . GLY A 1 84 ? -13.304 8.035 6.969 1.00 93.81 84 GLY A CA 1
ATOM 671 C C . GLY A 1 84 ? -11.840 7.748 7.320 1.00 93.81 84 GLY A C 1
ATOM 672 O O . GLY A 1 84 ? -10.943 8.343 6.726 1.00 93.81 84 GLY A O 1
ATOM 673 N N . VAL A 1 85 ? -11.583 6.815 8.244 1.00 95.38 85 VAL A N 1
ATOM 674 C CA . VAL A 1 85 ? -10.219 6.358 8.555 1.00 95.38 85 VAL A CA 1
ATOM 675 C C . VAL A 1 85 ? -9.596 5.598 7.380 1.00 95.38 85 VAL A C 1
ATOM 677 O O . VAL A 1 85 ? -8.435 5.846 7.056 1.00 95.38 85 VAL A O 1
ATOM 680 N N . PHE A 1 86 ? -10.339 4.714 6.708 1.00 92.75 86 PHE A N 1
ATOM 681 C CA . PHE A 1 86 ? -9.829 3.997 5.533 1.00 92.75 86 PHE A CA 1
ATOM 682 C C . PHE A 1 86 ? -9.558 4.923 4.346 1.00 92.75 86 PHE A C 1
ATOM 684 O O . PHE A 1 86 ? -8.536 4.760 3.679 1.00 92.75 86 PHE A O 1
ATOM 691 N N . ASP A 1 87 ? -10.413 5.918 4.113 1.00 94.62 87 ASP A N 1
ATOM 692 C CA . ASP A 1 87 ? -10.197 6.931 3.077 1.00 94.62 87 ASP A CA 1
ATOM 693 C C . ASP A 1 87 ? -8.936 7.760 3.359 1.00 94.62 87 ASP A C 1
ATOM 695 O O . ASP A 1 87 ? -8.132 8.026 2.456 1.00 94.62 87 ASP A O 1
ATOM 699 N N . GLU A 1 88 ? -8.729 8.142 4.622 1.00 96.25 88 GLU A N 1
ATOM 700 C CA . GLU A 1 88 ? -7.538 8.862 5.067 1.00 96.25 88 GLU A CA 1
ATOM 701 C C . GLU A 1 88 ? -6.273 8.011 4.893 1.00 96.25 88 GLU A C 1
ATOM 703 O O . GLU A 1 88 ? -5.316 8.448 4.245 1.00 96.25 88 GLU A O 1
ATOM 708 N N . PHE A 1 89 ? -6.285 6.775 5.396 1.00 95.75 89 PHE A N 1
ATOM 709 C CA . PHE A 1 89 ? -5.166 5.843 5.277 1.00 95.75 89 PHE A CA 1
ATOM 710 C C . PHE A 1 89 ? -4.845 5.514 3.812 1.00 95.75 89 PHE A C 1
ATOM 712 O O . PHE A 1 89 ? -3.685 5.565 3.400 1.00 95.75 89 PHE A O 1
ATOM 719 N N . GLY A 1 90 ? -5.864 5.239 2.994 1.00 94.50 90 GLY A N 1
ATOM 720 C CA . GLY A 1 90 ? -5.714 4.966 1.566 1.00 94.50 90 GLY A CA 1
ATOM 721 C C . GLY A 1 90 ? -5.136 6.158 0.802 1.00 94.50 90 GLY A C 1
ATOM 722 O O . GLY A 1 90 ? -4.268 5.984 -0.056 1.00 94.50 90 GLY A O 1
ATOM 723 N N . SER A 1 91 ? -5.540 7.380 1.158 1.00 97.25 91 SER A N 1
ATOM 724 C CA . SER A 1 91 ? -4.978 8.609 0.584 1.00 97.25 91 SER A CA 1
ATOM 725 C C . SER A 1 91 ? -3.502 8.792 0.946 1.00 97.25 91 SER A C 1
ATOM 727 O O . SER A 1 91 ? -2.695 9.144 0.081 1.00 97.25 91 SER A O 1
ATOM 729 N N . GLN A 1 92 ? -3.127 8.524 2.201 1.00 96.50 92 GLN A N 1
ATOM 730 C CA . GLN A 1 92 ? -1.733 8.574 2.659 1.00 96.50 92 GLN A CA 1
ATOM 731 C C . GLN A 1 92 ? -0.874 7.507 1.967 1.00 96.50 92 GLN A C 1
ATOM 733 O O . GLN A 1 92 ? 0.199 7.820 1.448 1.00 96.50 92 GLN A O 1
ATOM 738 N N . LEU A 1 93 ? -1.382 6.275 1.866 1.00 95.19 93 LEU A N 1
ATOM 739 C CA . LEU A 1 93 ? -0.734 5.179 1.147 1.00 95.19 93 LEU A CA 1
ATOM 740 C C . LEU A 1 93 ? -0.489 5.551 -0.321 1.00 95.19 93 LEU A C 1
ATOM 742 O O . LEU A 1 93 ? 0.631 5.433 -0.820 1.00 95.19 93 LEU A O 1
ATOM 746 N N . ALA A 1 94 ? -1.519 6.047 -1.011 1.00 95.75 94 ALA A N 1
ATOM 747 C CA . ALA A 1 94 ? -1.418 6.458 -2.407 1.00 95.75 94 ALA A CA 1
ATOM 748 C C . ALA A 1 94 ? -0.396 7.590 -2.602 1.00 95.75 94 ALA A C 1
ATOM 750 O O . ALA A 1 94 ? 0.356 7.576 -3.580 1.00 95.75 94 ALA A O 1
ATOM 751 N N . ALA A 1 95 ? -0.333 8.549 -1.673 1.00 96.94 95 ALA A N 1
ATOM 752 C CA . ALA A 1 95 ? 0.655 9.622 -1.704 1.00 96.94 95 ALA A CA 1
ATOM 753 C C . ALA A 1 95 ? 2.089 9.089 -1.553 1.00 96.94 95 ALA A C 1
ATOM 755 O O . ALA A 1 95 ? 2.976 9.503 -2.301 1.00 96.94 95 ALA A O 1
ATOM 756 N N . GLU A 1 96 ? 2.312 8.137 -0.646 1.00 95.81 96 GLU A N 1
ATOM 757 C CA . GLU A 1 96 ? 3.632 7.551 -0.404 1.00 95.81 96 GLU A CA 1
ATOM 758 C C . GLU A 1 96 ? 4.116 6.702 -1.591 1.00 95.81 96 GLU A C 1
ATOM 760 O O . GLU A 1 96 ? 5.279 6.788 -2.013 1.00 95.81 96 GLU A O 1
ATOM 765 N N . VAL A 1 97 ? 3.203 5.933 -2.192 1.00 95.88 97 VAL A N 1
ATOM 766 C CA . VAL A 1 97 ? 3.459 5.179 -3.426 1.00 95.88 97 VAL A CA 1
ATOM 767 C C . VAL A 1 97 ? 3.777 6.129 -4.575 1.00 95.88 97 VAL A C 1
ATOM 769 O O . VAL A 1 97 ? 4.802 5.961 -5.238 1.00 95.88 97 VAL A O 1
ATOM 772 N N . LYS A 1 98 ? 2.962 7.171 -4.774 1.00 96.69 98 LYS A N 1
ATOM 773 C CA . LYS A 1 98 ? 3.176 8.169 -5.827 1.00 96.69 98 LYS A CA 1
ATOM 774 C C . LYS A 1 98 ? 4.524 8.869 -5.685 1.00 96.69 98 LYS A C 1
ATOM 776 O O . LYS A 1 98 ? 5.278 8.911 -6.650 1.00 96.69 98 LYS A O 1
ATOM 781 N N . ASN A 1 99 ? 4.852 9.359 -4.492 1.00 96.88 99 ASN A N 1
ATOM 782 C CA . ASN A 1 99 ? 6.134 10.010 -4.227 1.00 96.88 99 ASN A CA 1
ATOM 783 C C . ASN A 1 99 ? 7.309 9.083 -4.581 1.00 96.88 99 ASN A C 1
ATOM 785 O O . ASN A 1 99 ? 8.266 9.482 -5.241 1.00 96.88 99 ASN A O 1
ATOM 789 N N . THR A 1 100 ? 7.204 7.803 -4.220 1.00 97.00 100 THR A N 1
ATOM 790 C CA . THR A 1 100 ? 8.227 6.806 -4.554 1.00 97.00 100 THR A CA 1
ATOM 791 C C . THR A 1 100 ? 8.335 6.562 -6.062 1.00 97.00 100 THR A C 1
ATOM 793 O O . THR A 1 100 ? 9.442 6.420 -6.584 1.00 97.00 100 THR A O 1
ATOM 796 N N . PHE A 1 101 ? 7.209 6.538 -6.776 1.00 97.00 101 PHE A N 1
ATOM 797 C CA . PHE A 1 101 ? 7.183 6.390 -8.231 1.00 97.00 101 PHE A CA 1
ATOM 798 C C . PHE A 1 101 ? 7.783 7.618 -8.924 1.00 97.00 101 PHE A C 1
ATOM 800 O O . PHE A 1 101 ? 8.577 7.457 -9.847 1.00 97.00 101 PHE A O 1
ATOM 807 N N . ASP A 1 102 ? 7.487 8.826 -8.444 1.00 96.94 102 ASP A N 1
ATOM 808 C CA . ASP A 1 102 ? 8.059 10.072 -8.959 1.00 96.94 102 ASP A CA 1
ATOM 809 C C . ASP A 1 102 ? 9.585 10.115 -8.741 1.00 96.94 102 ASP A C 1
ATOM 811 O O . ASP A 1 102 ? 10.340 10.495 -9.643 1.00 96.94 102 ASP A O 1
ATOM 815 N N . MET A 1 103 ? 10.073 9.652 -7.581 1.00 95.81 103 MET A N 1
ATOM 816 C CA . MET A 1 103 ? 11.510 9.484 -7.312 1.00 95.81 103 MET A CA 1
ATOM 817 C C . MET A 1 103 ? 12.162 8.473 -8.267 1.00 95.81 103 MET A C 1
ATOM 819 O O . MET A 1 103 ? 13.245 8.726 -8.810 1.00 95.81 103 MET A O 1
ATOM 823 N N . PHE A 1 104 ? 11.507 7.331 -8.500 1.00 96.69 104 PHE A N 1
ATOM 824 C CA . PHE A 1 104 ? 11.989 6.328 -9.446 1.00 96.69 104 PHE A CA 1
ATOM 825 C C . PHE A 1 104 ? 12.029 6.889 -10.871 1.00 96.69 104 PHE A C 1
ATOM 827 O O . PHE A 1 104 ? 13.050 6.768 -11.545 1.00 96.69 104 PHE A O 1
ATOM 834 N N . TYR A 1 105 ? 10.970 7.565 -11.317 1.00 96.56 105 TYR A N 1
ATOM 835 C CA . TYR A 1 105 ? 10.908 8.175 -12.643 1.00 96.56 105 TYR A CA 1
ATOM 836 C C . TYR A 1 105 ? 11.986 9.248 -12.825 1.00 96.56 105 TYR A C 1
ATOM 838 O O . TYR A 1 105 ? 12.673 9.266 -13.842 1.00 96.56 105 TYR A O 1
ATOM 846 N N . THR A 1 106 ? 12.202 10.096 -11.818 1.00 96.75 106 THR A N 1
ATOM 847 C CA . THR A 1 106 ? 13.229 11.150 -11.858 1.00 96.75 106 THR A CA 1
ATOM 848 C C . THR A 1 106 ? 14.639 10.578 -12.036 1.00 96.75 106 THR A C 1
ATOM 850 O O . THR A 1 106 ? 15.471 11.180 -12.712 1.00 96.75 106 THR A O 1
ATOM 853 N N . SER A 1 107 ? 14.922 9.409 -11.451 1.00 94.12 107 SER A N 1
ATOM 854 C CA . SER A 1 107 ? 16.242 8.772 -11.548 1.00 94.12 107 SER A CA 1
ATOM 855 C C . SER A 1 107 ? 16.407 7.886 -12.789 1.00 94.12 107 SER A C 1
ATOM 857 O O . SER A 1 107 ? 17.475 7.891 -13.399 1.00 94.12 107 SER A O 1
ATOM 859 N N . SER A 1 108 ? 15.365 7.159 -13.199 1.00 95.12 108 SER A N 1
ATOM 860 C CA . SER A 1 108 ? 15.432 6.148 -14.268 1.00 95.12 108 SER A CA 1
ATOM 861 C C . SER A 1 108 ? 14.902 6.615 -15.627 1.00 95.12 108 SER A C 1
ATOM 863 O O . SER A 1 108 ? 15.269 6.042 -16.651 1.00 95.12 108 SER A O 1
ATOM 865 N N . HIS A 1 109 ? 14.035 7.634 -15.655 1.00 94.81 109 HIS A N 1
ATOM 866 C CA . HIS A 1 109 ? 13.214 8.026 -16.810 1.00 94.81 109 HIS A CA 1
ATOM 867 C C . HIS A 1 109 ? 12.360 6.873 -17.377 1.00 94.81 109 HIS A C 1
ATOM 869 O O . HIS A 1 109 ? 12.035 6.852 -18.566 1.00 94.81 109 HIS A O 1
ATOM 875 N N . GLN A 1 110 ? 12.002 5.892 -16.541 1.00 94.12 110 GLN A N 1
ATOM 876 C CA . GLN A 1 110 ? 11.191 4.734 -16.916 1.00 94.12 110 GLN A CA 1
ATOM 877 C C . GLN A 1 110 ? 9.832 4.762 -16.214 1.00 94.12 110 GLN A C 1
ATOM 879 O O . GLN A 1 110 ? 9.725 5.108 -15.040 1.00 94.12 110 GLN A O 1
ATOM 884 N N . ASN A 1 111 ? 8.789 4.360 -16.942 1.00 92.38 111 ASN A N 1
ATOM 885 C CA . ASN A 1 111 ? 7.441 4.228 -16.398 1.00 92.38 111 ASN A CA 1
ATOM 886 C C . ASN A 1 111 ? 7.229 2.831 -15.812 1.00 92.38 111 ASN A C 1
ATOM 888 O O . ASN A 1 111 ? 7.674 1.839 -16.388 1.00 92.38 111 ASN A O 1
ATOM 892 N N . VAL A 1 112 ? 6.487 2.765 -14.710 1.00 93.44 112 VAL A N 1
ATOM 893 C CA . VAL A 1 112 ? 5.982 1.512 -14.141 1.00 93.44 112 VAL A CA 1
ATOM 894 C C . VAL A 1 112 ? 4.730 1.098 -14.907 1.00 93.44 112 VAL A C 1
ATOM 896 O O . VAL A 1 112 ? 3.784 1.879 -14.983 1.00 93.44 112 VAL A O 1
ATOM 899 N N . LEU A 1 113 ? 4.706 -0.115 -15.466 1.00 91.50 113 LEU A N 1
ATOM 900 C CA . LEU A 1 113 ? 3.545 -0.609 -16.223 1.00 91.50 113 LEU A CA 1
ATOM 901 C C . LEU A 1 113 ? 2.662 -1.567 -15.426 1.00 91.50 113 LEU A C 1
ATOM 903 O O . LEU A 1 113 ? 1.489 -1.739 -15.754 1.00 91.50 113 LEU A O 1
ATOM 907 N N . LYS A 1 114 ? 3.216 -2.196 -14.387 1.00 92.50 114 LYS A N 1
ATOM 908 C CA . LYS A 1 114 ? 2.497 -3.138 -13.528 1.00 92.50 114 LYS A CA 1
ATOM 909 C C . LYS A 1 114 ? 2.835 -2.892 -12.072 1.00 92.50 114 LYS A C 1
ATOM 911 O O . LYS A 1 114 ? 3.976 -2.577 -11.740 1.00 92.50 114 LYS A O 1
ATOM 916 N N . CYS A 1 115 ? 1.845 -3.068 -11.210 1.00 92.56 115 CYS A N 1
ATOM 917 C CA . CYS A 1 115 ? 2.003 -2.971 -9.771 1.00 92.56 115 CYS A CA 1
ATOM 918 C C . CYS A 1 115 ? 1.313 -4.161 -9.106 1.00 92.56 115 CYS A C 1
ATOM 920 O O . CYS A 1 115 ? 0.195 -4.512 -9.477 1.00 92.56 115 CYS A O 1
ATOM 922 N N . TYR A 1 116 ? 1.991 -4.766 -8.137 1.00 93.88 116 TYR A N 1
ATOM 923 C CA . TYR A 1 116 ? 1.470 -5.844 -7.310 1.00 93.88 116 TYR A CA 1
ATOM 924 C C . TYR A 1 116 ? 1.540 -5.425 -5.853 1.00 93.88 116 TYR A C 1
ATOM 926 O O . TYR A 1 116 ? 2.571 -4.920 -5.412 1.00 93.88 116 TYR A O 1
ATOM 934 N N . ILE A 1 117 ? 0.464 -5.660 -5.112 1.00 93.56 117 ILE A N 1
ATOM 935 C CA . ILE A 1 117 ? 0.384 -5.368 -3.683 1.00 93.56 117 ILE A CA 1
ATOM 936 C C . ILE A 1 117 ? 0.407 -6.700 -2.931 1.00 93.56 117 ILE A C 1
ATOM 938 O O . ILE A 1 117 ? -0.226 -7.670 -3.349 1.00 93.56 117 ILE A O 1
ATOM 942 N N . CYS A 1 118 ? 1.179 -6.766 -1.854 1.00 92.38 118 CYS A N 1
ATOM 943 C CA . CYS A 1 118 ? 1.240 -7.911 -0.956 1.00 92.38 118 CYS A CA 1
ATOM 944 C C . CYS A 1 118 ? 1.479 -7.455 0.490 1.00 92.38 118 CYS A C 1
ATOM 946 O O . CYS A 1 118 ? 1.668 -6.268 0.756 1.00 92.38 118 CYS A O 1
ATOM 948 N N . GLY A 1 119 ? 1.497 -8.405 1.424 1.00 90.50 119 GLY A N 1
ATOM 949 C CA . GLY A 1 119 ? 1.722 -8.137 2.843 1.00 90.50 119 GLY A CA 1
ATOM 950 C C . GLY A 1 119 ? 0.457 -8.324 3.673 1.00 90.50 119 GLY A C 1
ATOM 951 O O . GLY A 1 119 ? -0.522 -8.896 3.213 1.00 90.50 119 GLY A O 1
ATOM 952 N N . GLY A 1 120 ? 0.503 -7.903 4.936 1.00 84.38 120 GLY A N 1
ATOM 953 C CA . GLY A 1 120 ? -0.644 -8.020 5.845 1.00 84.38 120 GLY A CA 1
ATOM 954 C C . GLY A 1 120 ? -1.665 -6.891 5.695 1.00 84.38 120 GLY A C 1
ATOM 955 O O . GLY A 1 120 ? -2.750 -6.997 6.253 1.00 84.38 120 GLY A O 1
ATOM 956 N N . GLY A 1 121 ? -1.294 -5.813 4.998 1.00 77.12 121 GLY A N 1
ATOM 957 C CA . GLY A 1 121 ? -2.157 -4.663 4.714 1.00 77.12 121 GLY A CA 1
ATOM 958 C C . GLY A 1 121 ? -2.658 -4.576 3.275 1.00 77.12 121 GLY A C 1
ATOM 959 O O . GLY A 1 121 ? -3.137 -3.514 2.892 1.00 77.12 121 GLY A O 1
ATOM 960 N N . SER A 1 122 ? -2.468 -5.632 2.479 1.00 76.25 122 SER A N 1
ATOM 961 C CA . SER A 1 122 ? -2.965 -5.742 1.101 1.00 76.25 122 SER A CA 1
ATOM 962 C C . SER A 1 122 ? -4.368 -6.316 1.035 1.00 76.25 122 SER A C 1
ATOM 964 O O . SER A 1 122 ? -4.599 -7.264 1.820 1.00 76.25 122 SER A O 1
#